Protein AF-B4X4X1-F1 (afdb_monomer)

pLDDT: mean 91.83, std 9.15, range [52.31, 97.19]

Sequence (74 aa):
MGWVYPSVSALAANAVEAHEQGVAAGTITAMQGLGVVLGPIAGTLVYSMSVSAPYLMVAALLLAVGLATTATKP

Radius of gyration: 15.56 Å; Cα contacts (8 Å, |Δi|>4): 18; chains: 1; bounding box: 36×23×39 Å

Foldseek 3Di:
DVVPVVVQLVVQCVVDDPVCSVVSVVVVVVVVVVCVVVVVVVLVVQCVVDVCRSVVVVVVVVVVVVVVVVVDDD

Mean predicted aligned error: 4.45 Å

Solvent-accessible surface area (backbone atoms only — not comparable to full-atom values): 4254 Å² total; per-residue (Å²): 113,86,63,58,60,58,51,52,51,52,50,52,54,72,72,47,56,85,91,43,38,66,56,53,54,48,50,55,51,51,53,50,53,48,46,67,60,48,44,57,56,54,39,54,60,40,33,73,79,34,89,62,42,43,59,53,50,52,52,52,54,53,50,51,50,55,51,51,60,68,68,54,71,132

Secondary structure (DSSP, 8-state):
-TTHHHHHHHHHHHTS-TTTHHHHHHHHHHHHHHHHHHHHHHHHHHHTT-TTHHHHHHHHHHHHHHHHHHHS--

Structure (mmCIF, N/CA/C/O backbone):
data_AF-B4X4X1-F1
#
_entry.id   AF-B4X4X1-F1
#
loop_
_atom_site.group_PDB
_atom_site.id
_atom_site.type_symbol
_atom_site.label_atom_id
_atom_site.label_alt_id
_atom_site.label_comp_id
_atom_site.label_asym_id
_atom_site.label_entity_id
_atom_site.label_seq_id
_atom_site.pdbx_PDB_ins_code
_atom_site.Cartn_x
_atom_site.Cartn_y
_atom_site.Cartn_z
_atom_site.occupancy
_atom_site.B_iso_or_equiv
_atom_site.auth_seq_id
_atom_site.auth_comp_id
_atom_site.auth_asym_id
_atom_site.auth_atom_id
_atom_site.pdbx_PDB_model_num
ATOM 1 N N . MET A 1 1 ? 1.898 13.199 1.274 1.00 56.16 1 MET A N 1
ATOM 2 C CA . MET A 1 1 ? 1.563 12.103 2.217 1.00 56.16 1 MET A CA 1
ATOM 3 C C . MET A 1 1 ? 0.955 12.566 3.541 1.00 56.16 1 MET A C 1
ATOM 5 O O . MET A 1 1 ? 0.274 11.763 4.160 1.00 56.16 1 MET A O 1
ATOM 9 N N . GLY A 1 2 ? 1.127 13.831 3.962 1.00 76.94 2 GLY A N 1
ATOM 10 C CA . GLY A 1 2 ? 0.627 14.312 5.263 1.00 76.94 2 GLY A CA 1
ATOM 11 C C . GLY A 1 2 ? -0.893 14.281 5.466 1.00 76.94 2 GLY A C 1
ATOM 12 O O . GLY A 1 2 ? -1.326 14.277 6.604 1.00 76.94 2 GLY A O 1
ATOM 13 N N . TRP A 1 3 ? -1.691 14.205 4.396 1.00 85.31 3 TRP A N 1
ATOM 14 C CA . TRP A 1 3 ? -3.156 14.147 4.487 1.00 85.31 3 TRP A CA 1
ATOM 15 C C . TRP A 1 3 ? -3.708 12.715 4.455 1.00 85.31 3 TRP A C 1
ATOM 17 O O . TRP A 1 3 ? -4.725 12.437 5.069 1.00 85.31 3 TRP A O 1
ATOM 27 N N . VAL A 1 4 ? -3.016 11.778 3.799 1.00 86.88 4 VAL A N 1
ATOM 28 C CA . VAL A 1 4 ? -3.531 10.413 3.581 1.00 86.88 4 VAL A CA 1
ATOM 29 C C . VAL A 1 4 ? -3.605 9.631 4.892 1.00 86.88 4 VAL A C 1
ATOM 31 O O . VAL A 1 4 ? -4.647 9.072 5.218 1.00 86.88 4 VAL A O 1
ATOM 34 N N . TYR A 1 5 ? -2.524 9.632 5.675 1.00 87.12 5 TYR A N 1
ATOM 35 C CA . TYR A 1 5 ? -2.471 8.916 6.951 1.00 87.12 5 TYR A CA 1
ATOM 36 C C . TYR A 1 5 ? -3.505 9.397 7.983 1.00 87.12 5 TYR A C 1
ATOM 38 O O . TYR A 1 5 ? -4.240 8.549 8.495 1.00 87.12 5 TYR A O 1
ATOM 46 N N . PRO A 1 6 ? -3.628 10.708 8.286 1.00 90.50 6 PRO A N 1
ATOM 47 C CA . PRO A 1 6 ? -4.655 11.163 9.218 1.00 90.50 6 PRO A CA 1
ATOM 48 C C . PRO A 1 6 ? -6.074 10.948 8.681 1.00 90.50 6 PRO A C 1
ATOM 50 O O . PRO A 1 6 ? -6.946 10.600 9.470 1.00 90.50 6 PRO A O 1
ATOM 53 N N . SER A 1 7 ? -6.318 11.066 7.368 1.00 91.56 7 SER A N 1
ATOM 54 C CA . SER A 1 7 ? -7.635 10.766 6.788 1.00 91.56 7 SER A CA 1
ATOM 55 C C . SER A 1 7 ? -8.025 9.293 6.931 1.00 91.56 7 SER A C 1
ATOM 57 O O . SER A 1 7 ? -9.153 9.010 7.321 1.00 91.56 7 SER A O 1
ATOM 59 N N . VAL A 1 8 ? -7.109 8.352 6.669 1.00 90.44 8 VAL A N 1
ATOM 60 C CA . VAL A 1 8 ? -7.370 6.910 6.846 1.00 90.44 8 VAL A CA 1
ATOM 61 C C . VAL A 1 8 ? -7.602 6.573 8.318 1.00 90.44 8 VAL A C 1
ATOM 63 O O . VAL A 1 8 ? -8.539 5.84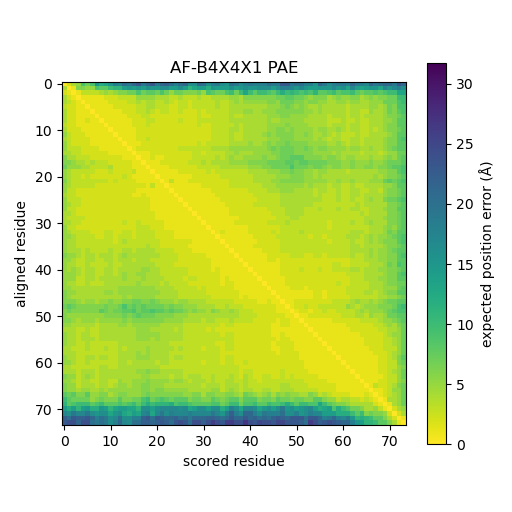5 8.636 1.00 90.44 8 VAL A O 1
ATOM 66 N N . SER A 1 9 ? -6.790 7.137 9.216 1.00 91.00 9 SER A N 1
ATOM 67 C CA . SER A 1 9 ? -6.942 6.944 10.662 1.00 91.00 9 SER A CA 1
ATOM 68 C C . SER A 1 9 ? -8.299 7.454 11.163 1.00 91.00 9 SER A C 1
ATOM 70 O O . SER A 1 9 ? -9.021 6.728 11.842 1.00 91.00 9 SER A O 1
ATOM 72 N N . ALA A 1 10 ? -8.694 8.667 10.760 1.00 92.75 10 ALA A N 1
ATOM 73 C CA . ALA A 1 10 ? -9.986 9.244 11.123 1.00 92.75 10 ALA A CA 1
ATOM 74 C C . ALA A 1 10 ? -11.164 8.442 10.549 1.00 92.75 10 ALA A C 1
ATOM 76 O O . ALA A 1 10 ? -12.138 8.197 11.255 1.00 92.75 10 ALA A O 1
ATOM 77 N N . LEU A 1 11 ? -11.076 8.002 9.288 1.00 93.06 11 LEU A N 1
ATOM 78 C CA . LEU A 1 11 ? -12.121 7.193 8.661 1.00 93.06 11 LEU A CA 1
ATOM 79 C C . LEU A 1 11 ? -12.313 5.862 9.393 1.00 93.06 11 LEU A C 1
ATOM 81 O O . LEU A 1 11 ? -13.443 5.493 9.690 1.00 93.06 11 LEU A O 1
ATOM 85 N N . ALA A 1 12 ? -11.224 5.167 9.718 1.00 92.88 12 ALA A N 1
ATOM 86 C CA . ALA A 1 12 ? -11.302 3.894 10.421 1.00 92.88 12 ALA A CA 1
ATOM 87 C C . ALA A 1 12 ? -11.817 4.045 11.857 1.00 92.88 12 ALA A C 1
ATOM 89 O O . ALA A 1 12 ? -12.636 3.240 12.285 1.00 92.88 12 ALA A O 1
ATOM 90 N N . ALA A 1 13 ? -11.398 5.090 12.579 1.00 92.75 13 ALA A N 1
ATOM 91 C CA . ALA A 1 13 ? -11.902 5.370 13.923 1.00 92.75 13 ALA A CA 1
ATOM 92 C C . ALA A 1 13 ? -13.409 5.683 13.934 1.00 92.75 13 ALA A C 1
ATOM 94 O O . ALA A 1 13 ? -14.097 5.315 14.882 1.00 92.75 13 ALA A O 1
ATOM 95 N N . ASN A 1 14 ? -13.918 6.324 12.876 1.00 95.31 14 ASN A N 1
ATOM 96 C CA . ASN A 1 14 ? -15.342 6.620 12.704 1.00 95.31 14 ASN A CA 1
ATOM 97 C C . ASN A 1 14 ? -16.165 5.428 12.181 1.00 95.31 14 ASN A C 1
ATOM 99 O O . ASN A 1 14 ? -17.391 5.492 12.206 1.00 95.31 14 ASN A O 1
ATOM 103 N N . ALA A 1 15 ? -15.521 4.373 11.677 1.00 94.75 15 ALA A N 1
ATOM 104 C CA . ALA A 1 15 ? -16.185 3.203 11.100 1.00 94.75 15 ALA A CA 1
ATOM 105 C C . ALA A 1 15 ? -16.416 2.062 12.107 1.00 94.75 15 ALA A C 1
ATOM 107 O O . ALA A 1 15 ? -17.008 1.049 11.740 1.00 94.75 15 ALA A O 1
ATOM 108 N N . VAL A 1 16 ? -15.935 2.205 13.345 1.00 95.81 16 VAL A N 1
ATOM 109 C CA . VAL A 1 16 ? -15.993 1.173 14.391 1.00 95.81 16 VAL A CA 1
ATOM 110 C C . VAL A 1 16 ? -16.486 1.756 15.712 1.00 95.81 16 VAL A C 1
ATOM 112 O O . VAL A 1 16 ? -16.422 2.969 15.933 1.00 95.81 16 VAL A O 1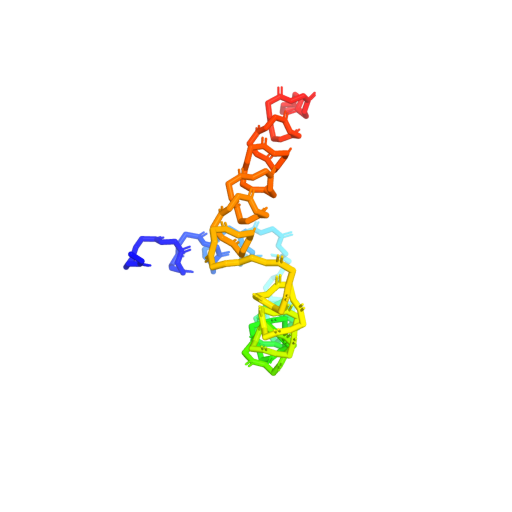
ATOM 115 N N . GLU A 1 17 ? -16.954 0.904 16.621 1.00 97.19 17 GLU A N 1
ATOM 116 C CA . GLU A 1 17 ? -17.339 1.347 17.959 1.00 97.19 17 GLU A CA 1
ATOM 117 C C . GLU A 1 17 ? -16.117 1.688 18.827 1.00 97.19 17 GLU A C 1
ATOM 119 O O . GLU A 1 17 ? -14.998 1.225 18.595 1.00 97.19 17 GLU A O 1
ATOM 124 N N . ALA A 1 18 ? -16.324 2.476 19.890 1.00 93.81 18 ALA A N 1
ATOM 125 C CA . ALA A 1 18 ? -15.242 2.948 20.762 1.00 93.81 18 ALA A CA 1
ATOM 126 C C . ALA A 1 18 ? -14.378 1.811 21.343 1.00 93.81 18 ALA A C 1
ATOM 128 O O . ALA A 1 18 ? -13.167 1.967 21.495 1.00 93.81 18 ALA A O 1
ATOM 129 N N . HIS A 1 19 ? -14.986 0.660 21.639 1.00 96.00 19 HIS A N 1
ATOM 130 C CA . HIS A 1 19 ? -14.284 -0.493 22.201 1.00 96.00 19 HIS A CA 1
ATOM 131 C C . HIS A 1 19 ? -13.450 -1.270 21.159 1.00 96.00 19 HIS A C 1
ATOM 133 O O . HIS A 1 19 ? -12.549 -2.019 21.531 1.00 96.00 19 HIS A O 1
ATOM 139 N N . GLU A 1 20 ? -13.697 -1.056 19.864 1.00 97.00 20 GLU A N 1
ATOM 140 C CA . GLU A 1 20 ? -13.016 -1.722 18.747 1.00 97.00 20 GLU A CA 1
ATOM 141 C C . GLU A 1 20 ? -11.874 -0.880 18.158 1.00 97.00 20 GLU A C 1
ATOM 143 O O . GLU A 1 20 ? -11.052 -1.389 17.394 1.00 97.00 20 GLU A O 1
ATOM 148 N N . GLN A 1 21 ? -11.770 0.401 18.530 1.00 94.06 21 GLN A N 1
ATOM 149 C CA . GLN A 1 21 ? -10.779 1.329 17.968 1.00 94.06 21 GLN A CA 1
ATOM 150 C C . GLN A 1 21 ? -9.335 0.845 18.135 1.00 94.06 21 GLN A C 1
ATOM 152 O O . GLN A 1 21 ? -8.516 1.044 17.238 1.00 94.06 21 GLN A O 1
ATOM 157 N N . GLY A 1 22 ? -9.020 0.172 19.247 1.00 94.56 22 GLY A N 1
ATOM 158 C CA . GLY A 1 22 ? -7.699 -0.427 19.457 1.00 94.56 22 GLY A CA 1
ATOM 159 C C . GLY A 1 22 ? -7.380 -1.518 18.431 1.00 94.56 22 GLY A C 1
ATOM 160 O O . GLY A 1 22 ? -6.275 -1.550 17.887 1.00 94.56 22 GLY A O 1
ATOM 161 N N . VAL A 1 23 ? -8.364 -2.368 18.112 1.00 95.81 23 VAL A N 1
ATOM 162 C CA . VAL A 1 23 ? -8.235 -3.405 17.078 1.00 95.81 23 VAL A CA 1
ATOM 163 C C . VAL A 1 23 ? -8.103 -2.754 15.704 1.00 95.81 23 VAL A C 1
ATOM 165 O O . VAL A 1 23 ? -7.155 -3.060 14.987 1.00 95.81 23 VAL A O 1
ATOM 168 N N . ALA A 1 24 ? -8.968 -1.795 15.364 1.00 95.12 24 ALA A N 1
ATOM 169 C CA . ALA A 1 24 ? -8.925 -1.096 14.079 1.00 95.12 24 ALA A CA 1
ATOM 170 C C . ALA A 1 24 ? -7.584 -0.372 13.840 1.00 95.12 24 ALA A C 1
ATOM 172 O O . ALA A 1 24 ? -6.966 -0.525 12.782 1.00 95.12 24 ALA A O 1
ATOM 173 N N . ALA A 1 25 ? -7.083 0.363 14.838 1.00 94.00 25 ALA A N 1
ATOM 174 C CA . ALA A 1 25 ? -5.785 1.034 14.772 1.00 94.00 25 ALA A CA 1
ATOM 175 C C . ALA A 1 25 ? -4.620 0.033 14.657 1.00 94.00 25 ALA A C 1
ATOM 177 O O . ALA A 1 25 ? -3.678 0.250 13.883 1.00 94.00 25 ALA A O 1
ATOM 178 N N . GLY A 1 26 ? -4.699 -1.087 15.383 1.00 95.44 26 GLY A N 1
ATOM 179 C CA . GLY A 1 26 ? -3.746 -2.191 15.290 1.00 95.44 26 GLY A CA 1
ATOM 180 C C . GLY A 1 26 ? -3.709 -2.804 13.890 1.00 95.44 26 GLY A C 1
ATOM 181 O O . GLY A 1 26 ? -2.630 -2.969 13.322 1.00 95.44 26 GLY A O 1
ATOM 182 N N . THR A 1 27 ? -4.871 -3.056 13.285 1.00 95.56 27 THR A N 1
ATOM 183 C CA . THR A 1 27 ? -4.991 -3.598 11.924 1.00 95.56 27 THR A CA 1
ATOM 184 C C . THR A 1 27 ? -4.407 -2.649 10.881 1.00 95.56 27 THR A C 1
ATOM 186 O O . THR A 1 27 ? -3.627 -3.083 10.033 1.00 95.56 27 THR A O 1
ATOM 189 N N . ILE A 1 28 ? -4.709 -1.349 10.955 1.00 94.06 28 ILE A N 1
ATOM 190 C CA . ILE A 1 28 ? -4.121 -0.347 10.048 1.00 94.06 28 ILE A CA 1
ATOM 191 C C . ILE A 1 28 ? -2.594 -0.329 10.169 1.00 94.06 28 ILE A C 1
ATOM 193 O O . ILE A 1 28 ? -1.887 -0.266 9.161 1.00 94.06 28 ILE A O 1
ATOM 197 N N . THR A 1 29 ? -2.070 -0.399 11.392 1.00 94.44 29 THR A N 1
ATOM 198 C CA . THR A 1 29 ? -0.622 -0.425 11.643 1.00 94.44 29 THR A CA 1
ATOM 199 C C . THR A 1 29 ? 0.016 -1.713 11.115 1.00 94.44 29 THR A C 1
ATOM 201 O O . THR A 1 29 ? 1.065 -1.659 10.474 1.00 94.44 29 THR A O 1
ATOM 204 N N . ALA A 1 30 ? -0.634 -2.864 11.300 1.00 96.44 30 ALA A N 1
ATOM 205 C CA . ALA A 1 30 ? -0.170 -4.144 10.770 1.00 96.44 30 ALA A CA 1
ATOM 206 C C . ALA A 1 30 ? -0.103 -4.133 9.235 1.00 96.44 30 ALA A C 1
ATOM 208 O O . ALA A 1 30 ? 0.908 -4.535 8.660 1.00 96.44 30 ALA A O 1
ATOM 209 N N . MET A 1 31 ? -1.131 -3.601 8.566 1.00 94.69 31 MET A N 1
ATOM 210 C CA . MET A 1 31 ? -1.151 -3.467 7.106 1.00 94.69 31 MET A CA 1
ATOM 211 C C . MET A 1 31 ? -0.058 -2.527 6.588 1.00 94.69 31 MET A C 1
ATOM 213 O O . MET A 1 31 ? 0.567 -2.822 5.569 1.00 94.69 31 MET A O 1
ATOM 217 N N . GLN A 1 32 ? 0.227 -1.430 7.29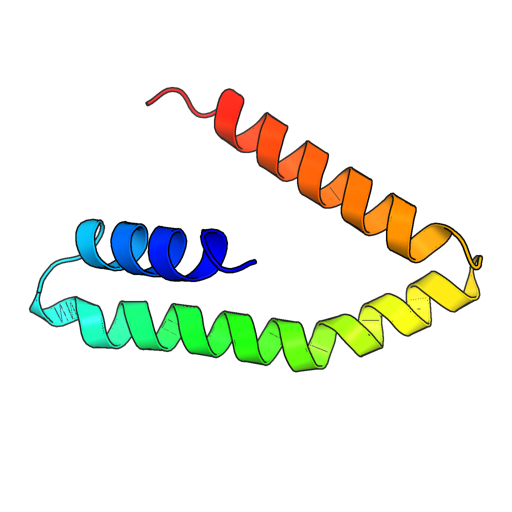7 1.00 93.69 32 GLN A N 1
ATOM 218 C CA . GLN A 1 32 ? 1.370 -0.571 6.975 1.00 93.69 32 GLN A CA 1
ATOM 219 C C . GLN A 1 32 ? 2.694 -1.328 7.096 1.00 93.69 32 GLN A C 1
ATOM 221 O O . GLN A 1 32 ? 3.508 -1.275 6.176 1.00 93.69 32 GLN A O 1
ATOM 226 N N . GLY A 1 33 ? 2.896 -2.066 8.191 1.00 95.50 33 GLY A N 1
ATOM 227 C CA . GLY A 1 33 ? 4.090 -2.890 8.390 1.00 95.50 33 GLY A CA 1
ATOM 228 C C . GLY A 1 33 ? 4.270 -3.926 7.280 1.00 95.50 33 GLY A C 1
ATOM 229 O O . GLY A 1 33 ? 5.358 -4.050 6.719 1.00 95.50 33 GLY A O 1
ATOM 230 N N . LEU A 1 34 ? 3.189 -4.605 6.887 1.00 97.00 34 LEU A N 1
ATOM 231 C CA . LEU A 1 34 ? 3.195 -5.522 5.746 1.00 97.00 34 LEU A CA 1
ATOM 232 C C . LEU A 1 34 ? 3.595 -4.814 4.450 1.00 97.00 34 LEU A C 1
ATOM 234 O O . LEU A 1 34 ? 4.435 -5.328 3.718 1.00 97.00 34 LEU A O 1
ATOM 238 N N . GLY A 1 35 ? 3.052 -3.625 4.177 1.00 94.06 35 GLY A N 1
ATOM 239 C CA . GLY A 1 35 ? 3.422 -2.826 3.007 1.00 94.06 35 GLY A CA 1
ATOM 240 C C . GLY A 1 35 ? 4.899 -2.422 2.997 1.00 94.06 35 GLY A C 1
ATOM 241 O O . GLY A 1 35 ? 5.539 -2.476 1.949 1.00 94.06 35 GLY A O 1
ATOM 242 N N . VAL A 1 36 ? 5.467 -2.083 4.156 1.00 95.94 36 VAL A N 1
ATOM 243 C CA . VAL A 1 36 ? 6.894 -1.741 4.300 1.00 95.94 36 VAL A CA 1
ATOM 244 C C . VAL A 1 36 ? 7.799 -2.938 4.005 1.00 95.94 36 VAL A C 1
ATOM 246 O O . VAL A 1 36 ? 8.858 -2.759 3.409 1.00 95.94 36 VAL A O 1
ATOM 249 N N . VAL A 1 37 ? 7.393 -4.152 4.381 1.00 96.75 37 VAL A N 1
ATOM 250 C CA . VAL A 1 37 ? 8.181 -5.372 4.139 1.00 96.75 37 VAL A CA 1
ATOM 251 C C . VAL A 1 37 ? 7.991 -5.889 2.712 1.00 96.75 37 VAL A C 1
ATOM 253 O O . VAL A 1 37 ? 8.962 -6.155 2.007 1.00 96.75 37 VAL A O 1
ATOM 256 N N . LEU A 1 38 ? 6.743 -6.029 2.266 1.00 96.44 38 LEU A N 1
ATOM 257 C CA . LEU A 1 38 ? 6.411 -6.626 0.972 1.00 96.44 38 LEU A CA 1
ATOM 258 C C . LEU A 1 38 ? 6.625 -5.660 -0.195 1.00 96.44 38 LEU A C 1
ATOM 260 O O . LEU A 1 38 ? 6.941 -6.103 -1.297 1.00 96.44 38 LEU A O 1
ATOM 264 N N . GLY A 1 39 ? 6.483 -4.353 0.033 1.00 94.19 39 GLY A N 1
ATOM 265 C CA . GLY A 1 39 ? 6.615 -3.318 -0.990 1.00 94.19 39 GLY A CA 1
ATOM 266 C C . GLY A 1 39 ? 7.965 -3.349 -1.710 1.00 94.19 39 GLY A C 1
ATOM 267 O O . GLY A 1 39 ? 7.971 -3.455 -2.937 1.00 94.19 39 GLY A O 1
ATOM 268 N N . PRO A 1 40 ? 9.108 -3.321 -0.997 1.00 95.38 40 PRO A N 1
ATOM 269 C CA . PRO A 1 40 ? 10.426 -3.455 -1.609 1.00 95.38 40 PRO A CA 1
ATOM 270 C C . PRO A 1 40 ? 10.611 -4.787 -2.337 1.00 95.38 40 PRO A C 1
ATOM 272 O O . PRO A 1 40 ? 11.118 -4.792 -3.451 1.00 95.38 40 PRO A O 1
ATOM 275 N N . ILE A 1 41 ? 10.146 -5.904 -1.766 1.00 96.19 41 ILE A N 1
ATOM 276 C CA . ILE A 1 41 ? 10.278 -7.234 -2.385 1.00 96.19 41 ILE A CA 1
ATOM 277 C C . ILE A 1 41 ? 9.541 -7.268 -3.730 1.00 96.19 41 ILE A C 1
ATOM 279 O O . ILE A 1 41 ? 10.136 -7.582 -4.761 1.00 96.19 41 ILE A O 1
ATOM 283 N N . ALA A 1 42 ? 8.261 -6.892 -3.740 1.00 95.75 42 ALA A N 1
ATOM 284 C CA . ALA A 1 42 ? 7.459 -6.832 -4.957 1.00 95.75 42 ALA A CA 1
ATOM 285 C C . ALA A 1 42 ? 8.023 -5.805 -5.952 1.00 95.75 42 ALA A C 1
ATOM 287 O O . ALA A 1 42 ? 8.148 -6.094 -7.141 1.00 95.75 42 ALA A O 1
ATOM 288 N N . GLY A 1 43 ? 8.424 -4.628 -5.467 1.00 95.12 43 GLY A N 1
ATOM 289 C CA . GLY A 1 43 ? 9.015 -3.567 -6.277 1.00 95.12 43 GLY A CA 1
ATOM 290 C C . GLY A 1 43 ? 10.302 -4.004 -6.976 1.00 95.12 43 GLY A C 1
ATOM 291 O O . GLY A 1 43 ? 10.443 -3.777 -8.175 1.00 95.12 43 GLY A O 1
ATOM 292 N N . THR A 1 44 ? 11.210 -4.682 -6.270 1.00 95.94 44 THR A N 1
ATOM 293 C CA . THR A 1 44 ? 12.465 -5.202 -6.832 1.00 95.94 44 THR A CA 1
ATOM 294 C C . THR A 1 44 ? 12.213 -6.294 -7.868 1.00 95.94 44 THR A C 1
ATOM 296 O O . THR A 1 44 ? 12.832 -6.271 -8.932 1.00 95.94 44 THR A O 1
ATOM 299 N N . LEU A 1 45 ? 11.281 -7.217 -7.608 1.00 96.69 45 LEU A N 1
ATOM 300 C CA . LEU A 1 45 ? 10.908 -8.245 -8.584 1.00 96.69 45 LEU A CA 1
ATOM 301 C C . LEU A 1 45 ? 10.355 -7.614 -9.866 1.00 96.69 45 LEU A C 1
ATOM 303 O O . LEU A 1 45 ? 10.781 -7.968 -10.962 1.00 96.69 45 LEU A O 1
ATOM 307 N N . VAL A 1 46 ? 9.466 -6.629 -9.744 1.00 96.81 46 VAL A N 1
ATOM 308 C CA . VAL A 1 46 ? 8.870 -5.942 -10.898 1.00 96.81 46 VAL A CA 1
ATOM 309 C C . VAL A 1 46 ? 9.893 -5.085 -11.645 1.00 96.81 46 VAL A C 1
ATOM 311 O O . VAL A 1 46 ? 9.879 -5.046 -12.875 1.00 96.81 46 VAL A O 1
ATOM 314 N N . TYR A 1 47 ? 10.821 -4.454 -10.924 1.00 97.12 47 TYR A N 1
ATOM 315 C CA . TYR A 1 47 ? 11.914 -3.674 -11.504 1.00 97.12 47 TYR A CA 1
ATOM 316 C C . TYR A 1 47 ? 12.810 -4.512 -12.426 1.00 97.12 47 TYR A C 1
ATOM 318 O O . TYR A 1 47 ? 13.313 -3.996 -13.422 1.00 97.12 47 TYR A O 1
ATOM 326 N N . SER A 1 48 ? 12.966 -5.813 -12.149 1.00 96.44 48 SER A N 1
ATOM 327 C CA . SER A 1 48 ? 13.764 -6.713 -12.994 1.00 96.44 48 SER A CA 1
ATOM 328 C C . SER A 1 48 ? 13.225 -6.862 -14.424 1.00 96.44 48 SER A C 1
ATOM 330 O O . SER A 1 48 ? 13.993 -7.169 -15.331 1.00 96.44 48 SER A O 1
ATOM 332 N N . MET A 1 49 ? 11.930 -6.603 -14.647 1.00 96.44 49 MET A N 1
ATOM 333 C CA . MET A 1 49 ? 11.321 -6.651 -15.980 1.00 96.44 49 MET A CA 1
ATOM 334 C C . MET A 1 49 ? 11.632 -5.393 -16.798 1.00 96.44 49 MET A C 1
ATOM 336 O O . MET A 1 49 ? 11.883 -5.472 -17.997 1.00 96.44 49 MET A O 1
ATOM 340 N N . SER A 1 50 ? 11.582 -4.219 -16.163 1.00 96.25 50 SER A N 1
ATOM 341 C CA . SER A 1 50 ? 12.036 -2.944 -16.725 1.00 96.25 50 SER A CA 1
ATOM 342 C C . SER A 1 50 ? 12.080 -1.867 -15.641 1.00 96.25 50 SER A C 1
ATOM 344 O O . SER A 1 50 ? 11.310 -1.897 -14.679 1.00 96.25 50 SER A O 1
ATOM 346 N N . VAL A 1 51 ? 12.906 -0.843 -15.858 1.00 96.38 51 VAL A N 1
ATOM 347 C CA . VAL A 1 51 ? 13.036 0.314 -14.955 1.00 96.38 51 VAL A CA 1
ATOM 348 C C . VAL A 1 51 ? 11.700 1.039 -14.740 1.00 96.38 51 VAL A C 1
ATOM 350 O O . VAL A 1 51 ? 11.435 1.553 -13.654 1.00 96.38 51 VAL A O 1
ATOM 353 N N . SER A 1 52 ? 10.834 1.067 -15.757 1.00 97.19 52 SER A N 1
ATOM 354 C CA . SER A 1 52 ? 9.541 1.760 -15.704 1.00 97.19 52 SER A CA 1
ATOM 355 C C . SER A 1 52 ? 8.413 0.925 -15.082 1.00 97.19 52 SER A C 1
ATOM 357 O O . SER A 1 52 ? 7.403 1.494 -14.662 1.00 97.19 52 SER A O 1
ATOM 359 N N . ALA A 1 53 ? 8.557 -0.403 -15.003 1.00 97.12 53 ALA A N 1
ATOM 360 C CA . ALA A 1 53 ? 7.477 -1.306 -14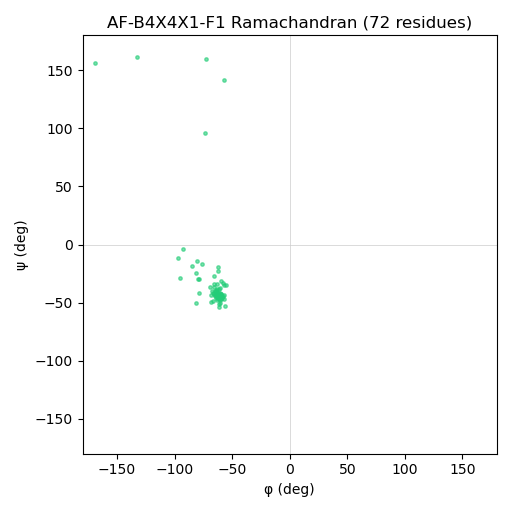.599 1.00 97.12 53 ALA A CA 1
ATOM 361 C C . ALA A 1 53 ? 6.908 -1.040 -13.190 1.00 97.12 53 ALA A C 1
ATOM 363 O O . ALA A 1 53 ? 5.682 -1.034 -13.064 1.00 97.12 53 ALA A O 1
ATOM 364 N N . PRO A 1 54 ? 7.710 -0.758 -12.139 1.00 96.44 54 PRO A N 1
ATOM 365 C CA . PRO A 1 54 ? 7.159 -0.483 -10.809 1.00 96.44 54 PRO A CA 1
ATOM 366 C C . PRO A 1 54 ? 6.240 0.743 -10.791 1.00 96.44 54 PRO A C 1
ATOM 368 O O . PRO A 1 54 ? 5.199 0.729 -10.138 1.00 96.44 54 PRO A O 1
ATOM 371 N N . TYR A 1 55 ? 6.584 1.784 -11.554 1.00 95.44 55 TYR A N 1
ATOM 372 C CA . TYR A 1 55 ? 5.779 3.001 -11.648 1.00 95.44 55 TYR A CA 1
ATOM 373 C C . TYR A 1 55 ? 4.450 2.747 -12.362 1.00 95.44 55 TYR A C 1
ATOM 375 O O . TYR A 1 55 ? 3.407 3.192 -11.888 1.00 95.44 55 TYR A O 1
ATOM 383 N N . LEU A 1 56 ? 4.475 1.992 -13.466 1.00 97.19 56 LEU A N 1
ATOM 384 C CA . LEU A 1 56 ? 3.261 1.604 -14.190 1.00 97.19 56 LEU A CA 1
ATOM 385 C C . LEU A 1 56 ? 2.355 0.714 -13.338 1.00 97.19 56 LEU A C 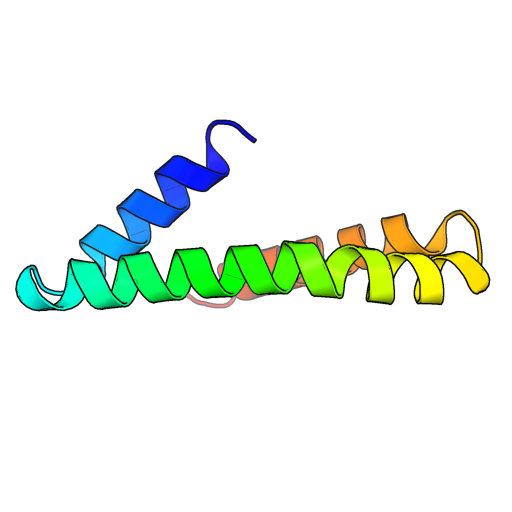1
ATOM 387 O O . LEU A 1 56 ? 1.141 0.901 -13.342 1.00 97.19 56 LEU A O 1
ATOM 391 N N . MET A 1 57 ? 2.934 -0.206 -12.564 1.00 95.81 57 MET A N 1
ATOM 392 C CA . MET A 1 57 ? 2.186 -1.034 -11.620 1.00 95.81 57 MET A CA 1
ATOM 393 C C . MET A 1 57 ? 1.479 -0.173 -10.570 1.00 95.81 57 MET A C 1
ATOM 395 O O . MET A 1 57 ? 0.277 -0.325 -10.369 1.00 95.81 57 MET A O 1
ATOM 399 N N . VAL A 1 58 ? 2.189 0.757 -9.925 1.00 95.44 58 VAL A N 1
ATOM 400 C CA . VAL A 1 58 ? 1.587 1.654 -8.925 1.00 95.44 58 VAL A CA 1
ATOM 401 C C . VAL A 1 58 ? 0.503 2.532 -9.553 1.00 95.44 58 VAL A C 1
ATOM 403 O O . VAL A 1 58 ? -0.564 2.687 -8.963 1.00 95.44 58 VAL A O 1
ATOM 406 N N . ALA A 1 59 ? 0.727 3.056 -10.761 1.00 96.94 59 ALA A N 1
ATOM 407 C CA . ALA A 1 59 ? -0.281 3.823 -11.488 1.00 96.94 59 ALA A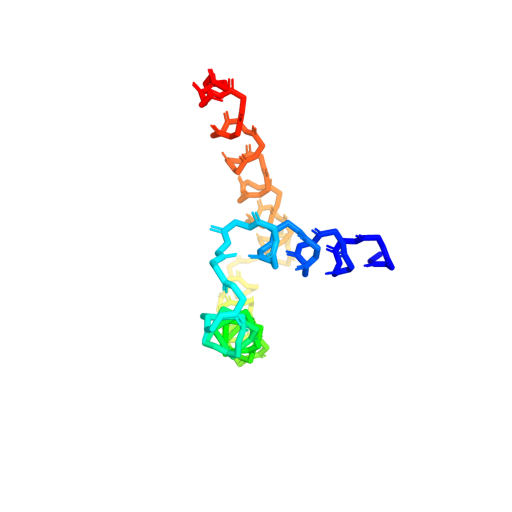 CA 1
ATOM 408 C C . ALA A 1 59 ? -1.544 2.990 -11.762 1.00 96.94 59 ALA A C 1
ATOM 410 O O . ALA A 1 59 ? -2.650 3.449 -11.483 1.00 96.94 59 ALA A O 1
ATOM 411 N N . ALA A 1 60 ? -1.391 1.751 -12.238 1.00 9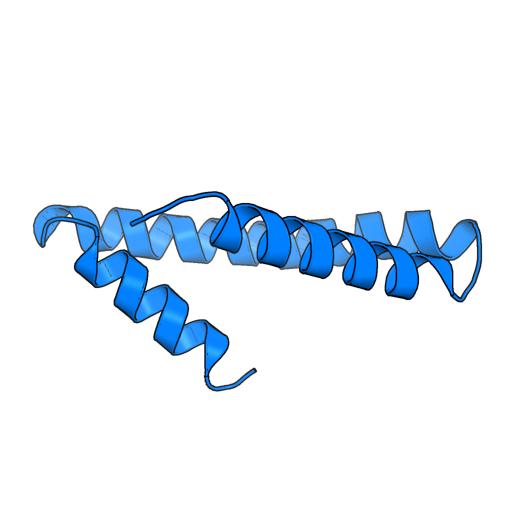6.88 60 ALA A N 1
ATOM 412 C CA . ALA A 1 60 ? -2.507 0.843 -12.488 1.00 96.88 60 ALA A CA 1
ATOM 413 C C . ALA A 1 60 ? -3.270 0.486 -11.202 1.00 96.88 60 ALA A C 1
ATOM 415 O O . ALA A 1 60 ? -4.499 0.497 -11.201 1.00 96.88 60 ALA A O 1
ATOM 416 N N . LEU A 1 61 ? -2.564 0.226 -10.096 1.00 94.50 61 LEU A N 1
ATOM 417 C CA . LEU A 1 61 ? -3.178 -0.064 -8.797 1.00 94.50 61 LEU A CA 1
ATOM 418 C C . LEU A 1 61 ? -3.974 1.134 -8.262 1.00 94.50 61 LEU A C 1
ATOM 420 O O . LEU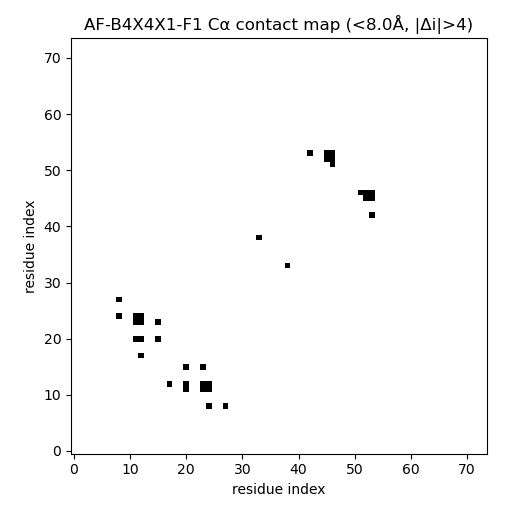 A 1 61 ? -5.113 0.966 -7.833 1.00 94.50 61 LEU A O 1
ATOM 424 N N . LEU A 1 62 ? -3.413 2.345 -8.321 1.00 93.75 62 LEU A N 1
ATOM 425 C CA . LEU A 1 62 ? -4.108 3.560 -7.885 1.00 93.75 62 LEU A CA 1
ATOM 426 C C . LEU A 1 62 ? -5.332 3.864 -8.753 1.00 93.75 62 LEU A C 1
ATOM 428 O O . LEU A 1 62 ? -6.376 4.234 -8.218 1.00 93.75 62 LEU A O 1
ATOM 432 N N . LEU A 1 63 ? -5.233 3.666 -10.071 1.00 96.06 63 LEU A N 1
ATOM 433 C CA . LEU A 1 63 ? -6.375 3.788 -10.976 1.00 96.06 63 LEU A CA 1
ATOM 434 C C . LEU A 1 63 ? -7.461 2.761 -10.649 1.00 96.06 63 LEU A C 1
ATOM 436 O O . LEU A 1 63 ? -8.626 3.131 -10.557 1.00 96.06 63 LEU A O 1
ATOM 440 N N . ALA A 1 64 ? -7.096 1.497 -10.424 1.00 95.62 64 ALA A N 1
ATOM 441 C CA . ALA A 1 64 ? -8.046 0.450 -10.063 1.00 95.62 64 ALA A CA 1
ATOM 442 C C . ALA A 1 64 ? -8.785 0.772 -8.755 1.00 95.62 64 ALA A C 1
ATOM 444 O O . ALA A 1 64 ? -10.007 0.645 -8.699 1.00 95.62 64 ALA A O 1
ATOM 445 N N . VAL A 1 65 ? -8.069 1.251 -7.731 1.00 91.62 65 VAL A N 1
ATOM 446 C CA . VAL A 1 65 ? -8.676 1.692 -6.464 1.00 91.62 65 VAL A CA 1
ATOM 447 C C . VAL A 1 65 ? -9.600 2.887 -6.689 1.00 91.62 65 VAL A C 1
ATOM 449 O O . VAL A 1 65 ? -10.740 2.859 -6.234 1.00 91.62 65 VAL A O 1
ATOM 452 N N . GLY A 1 66 ? -9.155 3.908 -7.426 1.00 91.50 66 GLY A N 1
ATOM 453 C CA . GLY A 1 66 ? -9.983 5.074 -7.740 1.00 91.50 66 GLY A CA 1
ATOM 454 C C . GLY A 1 66 ? -11.279 4.680 -8.452 1.00 91.50 66 GLY A C 1
ATOM 455 O O . GLY A 1 66 ? -12.366 5.068 -8.028 1.00 91.50 66 GLY A O 1
ATOM 456 N N . LEU A 1 67 ? -11.190 3.821 -9.467 1.00 94.12 67 LEU A N 1
ATOM 457 C CA . LEU A 1 67 ? -12.360 3.308 -10.180 1.00 94.12 67 LEU A CA 1
ATOM 458 C C . LEU A 1 67 ? -13.283 2.499 -9.262 1.00 94.12 67 LEU A C 1
ATOM 460 O O . LEU A 1 67 ? -14.491 2.738 -9.259 1.00 94.12 67 LEU A O 1
ATOM 464 N N . ALA A 1 68 ? -12.734 1.605 -8.435 1.00 91.56 68 ALA A N 1
ATOM 465 C CA . ALA A 1 68 ? -13.512 0.832 -7.469 1.00 91.56 68 ALA A CA 1
ATOM 466 C C . ALA A 1 68 ? -14.291 1.740 -6.505 1.00 91.56 68 ALA A C 1
ATOM 468 O O . ALA A 1 68 ? -15.484 1.525 -6.306 1.00 91.56 68 ALA A O 1
ATOM 469 N N . THR A 1 69 ? -13.660 2.802 -5.988 1.00 85.38 69 THR A N 1
ATOM 470 C CA . THR A 1 69 ? -14.326 3.761 -5.087 1.00 85.38 69 THR A CA 1
ATOM 471 C C . THR A 1 69 ? -15.439 4.563 -5.761 1.00 85.38 69 THR A C 1
ATOM 473 O O . THR A 1 69 ? -16.387 4.964 -5.095 1.00 85.38 69 THR A O 1
ATOM 476 N N . THR A 1 70 ? -15.371 4.778 -7.080 1.00 81.56 70 THR A N 1
ATOM 477 C CA . THR A 1 70 ? -16.457 5.438 -7.829 1.00 81.56 70 THR A CA 1
ATOM 478 C C . THR A 1 70 ? -17.602 4.491 -8.196 1.00 81.56 70 THR A C 1
ATOM 480 O O . THR A 1 70 ? -18.729 4.941 -8.394 1.00 81.56 70 THR A O 1
ATOM 483 N N . ALA A 1 71 ? -17.334 3.185 -8.288 1.00 73.62 71 ALA A N 1
ATOM 484 C CA . ALA A 1 71 ? -18.339 2.164 -8.584 1.00 73.62 71 ALA A CA 1
ATOM 485 C C . ALA A 1 71 ? -19.169 1.782 -7.347 1.00 73.62 71 ALA A C 1
ATOM 487 O O . ALA A 1 71 ? -20.342 1.422 -7.470 1.00 73.62 71 ALA A O 1
ATOM 488 N N . THR A 1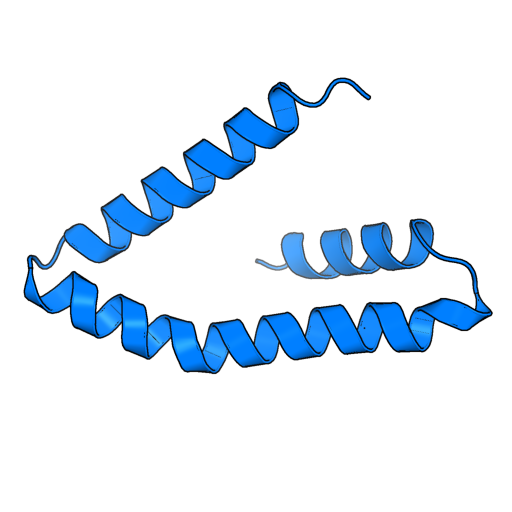 72 ? -18.585 1.887 -6.154 1.00 68.06 72 THR A N 1
ATOM 489 C CA . THR A 1 72 ? -19.317 1.790 -4.891 1.00 68.06 72 THR A CA 1
ATOM 490 C C . THR A 1 72 ? -20.118 3.077 -4.688 1.00 68.06 72 THR A C 1
ATOM 492 O O . THR A 1 72 ? -19.575 4.081 -4.230 1.00 68.06 72 THR A O 1
ATOM 495 N N . LYS A 1 73 ? -21.403 3.080 -5.073 1.00 52.31 73 LYS A N 1
ATOM 496 C CA . LYS A 1 73 ? -22.329 4.140 -4.639 1.00 52.31 73 LYS A CA 1
ATOM 497 C C . LYS A 1 73 ? -22.356 4.178 -3.101 1.00 52.31 73 LYS A C 1
ATOM 499 O O . LYS A 1 73 ? -22.298 3.100 -2.507 1.00 52.31 73 LYS A O 1
ATOM 504 N N . PRO A 1 74 ? -22.432 5.369 -2.481 1.00 57.62 74 PRO A N 1
ATOM 505 C CA . PRO A 1 74 ? -22.706 5.469 -1.052 1.00 57.62 74 PRO A CA 1
ATOM 506 C C . PRO A 1 74 ? -24.053 4.826 -0.700 1.00 57.62 74 PRO A C 1
ATOM 508 O O . PRO A 1 74 ? -24.954 4.812 -1.577 1.00 57.62 74 PRO A O 1
#